Protein AF-A0A2C6DRQ7-F1 (afdb_monomer_lite)

Structure (mmCIF, N/CA/C/O backbone):
data_AF-A0A2C6DRQ7-F1
#
_entry.id   AF-A0A2C6DRQ7-F1
#
loop_
_atom_site.group_PDB
_atom_site.id
_atom_site.type_symbol
_atom_site.label_atom_id
_atom_site.label_alt_id
_atom_site.label_comp_id
_atom_site.label_asym_id
_atom_site.label_entity_id
_atom_site.label_seq_id
_atom_site.pdbx_PDB_ins_code
_atom_site.Cartn_x
_atom_site.Cartn_y
_atom_site.Cartn_z
_atom_site.occupancy
_atom_site.B_iso_or_equiv
_atom_site.auth_seq_id
_atom_site.auth_comp_id
_atom_site.auth_asym_id
_atom_site.auth_atom_id
_atom_site.pdbx_PDB_model_num
ATOM 1 N N . MET A 1 1 ? 2.441 -10.015 -14.790 1.00 48.50 1 MET A N 1
ATOM 2 C CA . MET A 1 1 ? 1.342 -9.070 -14.516 1.00 48.50 1 MET A CA 1
ATOM 3 C C . MET A 1 1 ? 0.712 -9.515 -13.208 1.00 48.50 1 MET A C 1
ATOM 5 O O . MET A 1 1 ? 0.320 -10.672 -13.132 1.00 48.50 1 MET A O 1
ATOM 9 N N . LEU A 1 2 ? 0.750 -8.686 -12.160 1.00 54.59 2 LEU A N 1
ATOM 10 C CA . LEU A 1 2 ? -0.010 -8.953 -10.933 1.00 54.59 2 LEU A CA 1
ATOM 11 C C . LEU A 1 2 ? -1.463 -8.614 -11.282 1.00 54.59 2 LEU A C 1
ATOM 13 O O . LEU A 1 2 ? -1.713 -7.480 -11.676 1.00 54.59 2 LEU A O 1
ATOM 17 N N . ALA A 1 3 ? -2.348 -9.611 -11.298 1.00 59.91 3 ALA A N 1
ATOM 18 C CA . ALA A 1 3 ? -3.683 -9.446 -11.871 1.00 59.91 3 ALA A CA 1
ATOM 19 C C . ALA A 1 3 ? -4.600 -8.645 -10.941 1.00 59.91 3 ALA A C 1
ATOM 21 O O . ALA A 1 3 ? -5.148 -7.658 -11.397 1.00 59.91 3 ALA A O 1
ATOM 22 N N . ASP A 1 4 ? -4.655 -8.988 -9.650 1.00 73.50 4 ASP A N 1
ATOM 23 C CA . ASP A 1 4 ? -5.352 -8.210 -8.624 1.00 73.50 4 ASP A CA 1
ATOM 24 C C . ASP A 1 4 ? -4.737 -8.480 -7.246 1.00 73.50 4 ASP A C 1
ATOM 26 O O . ASP A 1 4 ? -4.349 -9.611 -6.934 1.00 73.50 4 ASP A O 1
ATOM 30 N N . LEU A 1 5 ? -4.632 -7.438 -6.418 1.00 77.00 5 LEU A N 1
ATOM 31 C CA . LEU A 1 5 ? -4.261 -7.558 -5.011 1.00 77.00 5 LEU A CA 1
ATOM 32 C C . LEU A 1 5 ? -5.443 -7.123 -4.146 1.00 77.00 5 LEU A C 1
ATOM 34 O O . LEU A 1 5 ? -5.689 -5.930 -3.993 1.00 77.00 5 LEU A O 1
ATOM 38 N N . ALA A 1 6 ? -6.137 -8.094 -3.560 1.00 82.62 6 ALA A N 1
ATOM 39 C CA . ALA A 1 6 ? -7.294 -7.863 -2.707 1.00 82.62 6 ALA A CA 1
ATOM 40 C C . ALA A 1 6 ? -7.066 -8.423 -1.299 1.00 82.62 6 ALA A C 1
ATOM 42 O O . ALA A 1 6 ? -6.344 -9.402 -1.101 1.00 82.62 6 ALA A O 1
ATOM 43 N N . VAL A 1 7 ? -7.700 -7.783 -0.320 1.00 85.38 7 VAL A N 1
ATOM 44 C CA . VAL A 1 7 ? -7.852 -8.300 1.040 1.00 85.38 7 VAL A CA 1
ATOM 45 C C . VAL A 1 7 ? -9.343 -8.365 1.307 1.00 85.38 7 VAL A C 1
ATOM 47 O O . VAL A 1 7 ? -10.043 -7.372 1.093 1.00 85.38 7 VAL A O 1
ATOM 50 N N . ASP A 1 8 ? -9.795 -9.531 1.752 1.00 89.50 8 ASP A N 1
ATOM 51 C CA . ASP A 1 8 ? -11.173 -9.763 2.169 1.00 89.50 8 ASP A CA 1
ATOM 52 C C . ASP A 1 8 ? -11.621 -8.712 3.198 1.00 89.50 8 ASP A C 1
ATOM 54 O O . ASP A 1 8 ? -10.826 -8.310 4.054 1.00 89.50 8 ASP A O 1
ATOM 58 N N . GLU A 1 9 ? -12.859 -8.230 3.074 1.00 88.69 9 GLU A N 1
ATOM 59 C CA . GLU A 1 9 ? -13.391 -7.107 3.854 1.00 88.69 9 GLU A CA 1
ATOM 60 C C . GLU A 1 9 ? -13.284 -7.335 5.364 1.00 88.69 9 GLU A C 1
ATOM 62 O O . GLU A 1 9 ? -12.866 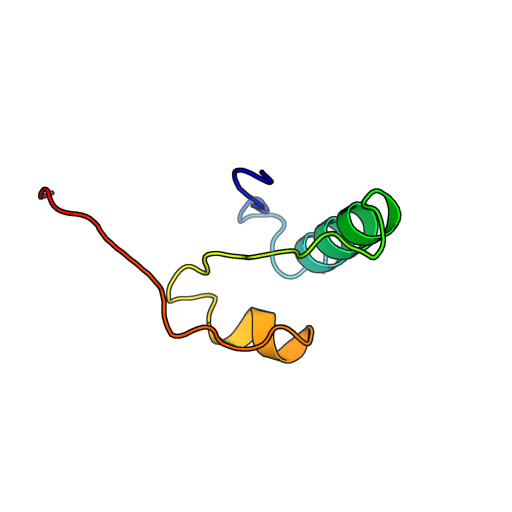-6.418 6.082 1.00 88.69 9 GLU A O 1
ATOM 67 N N . ASP A 1 10 ? -13.522 -8.564 5.830 1.00 95.25 10 ASP A N 1
ATOM 68 C CA . ASP A 1 10 ? -13.444 -8.933 7.250 1.00 95.25 10 ASP A CA 1
ATOM 69 C C . ASP A 1 10 ? -12.008 -8.840 7.802 1.00 95.25 10 ASP A C 1
ATOM 71 O O . ASP A 1 10 ? -11.775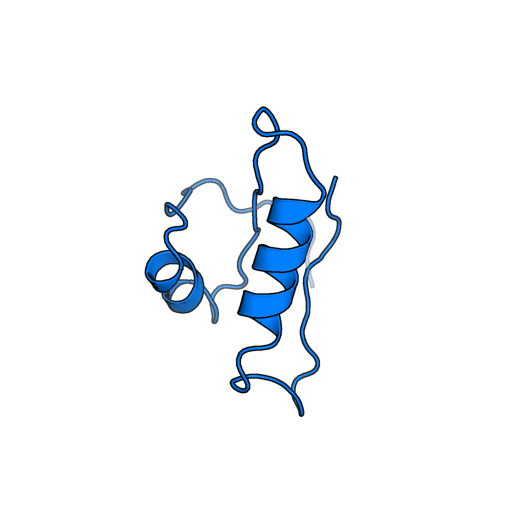 -8.729 9.010 1.00 95.25 10 ASP A O 1
ATOM 75 N N . TYR A 1 11 ? -11.018 -8.832 6.907 1.00 92.75 11 TYR A N 1
ATOM 76 C CA . TYR A 1 11 ? -9.592 -8.824 7.221 1.00 92.75 11 TYR A CA 1
ATOM 77 C C . TYR A 1 11 ? -8.888 -7.511 6.831 1.00 92.75 11 TYR A C 1
ATOM 79 O O . TYR A 1 11 ? -7.672 -7.353 7.022 1.00 92.75 11 TYR A O 1
ATOM 87 N N . GLN A 1 12 ? -9.623 -6.527 6.308 1.00 87.12 12 GLN A N 1
ATOM 88 C CA . GLN A 1 12 ? -9.072 -5.214 5.974 1.00 87.12 12 GLN A CA 1
ATOM 89 C C . GLN A 1 12 ? -8.632 -4.432 7.222 1.00 87.12 12 GLN A C 1
ATOM 91 O O . GLN A 1 12 ? -8.974 -4.745 8.357 1.00 87.12 12 GLN A O 1
ATOM 96 N N . LYS A 1 13 ? -7.824 -3.381 7.015 1.00 86.12 13 LYS A N 1
ATOM 97 C CA . LYS A 1 13 ? -7.286 -2.488 8.070 1.00 86.12 13 LYS A CA 1
ATOM 98 C C . LYS A 1 13 ? -6.355 -3.155 9.099 1.00 86.12 13 LYS A C 1
ATOM 100 O O . LYS A 1 13 ? -5.824 -2.467 9.961 1.00 86.12 13 LYS A O 1
ATOM 105 N N . GLN A 1 14 ? -6.040 -4.441 8.939 1.00 93.81 14 GLN A N 1
ATOM 106 C CA . GLN A 1 14 ? -5.079 -5.177 9.779 1.00 93.81 14 GLN A CA 1
ATOM 107 C C . GLN A 1 14 ? -3.634 -5.150 9.235 1.00 93.81 14 GLN A C 1
ATOM 109 O O . GLN A 1 14 ? -2.750 -5.842 9.728 1.00 93.81 14 GLN A O 1
ATOM 114 N N . GLY A 1 15 ? -3.368 -4.373 8.179 1.00 89.88 15 GLY A N 1
ATOM 115 C CA . GLY A 1 15 ? -2.039 -4.272 7.560 1.00 89.88 15 GLY A CA 1
ATOM 116 C C . GLY A 1 15 ? -1.696 -5.379 6.553 1.00 89.88 15 GLY A C 1
ATOM 117 O O . GLY A 1 15 ? -0.609 -5.350 5.976 1.00 89.88 15 GLY A O 1
ATOM 118 N N . ILE A 1 16 ? -2.621 -6.302 6.274 1.00 91.81 16 ILE A N 1
ATOM 119 C CA . ILE A 1 16 ? -2.422 -7.423 5.339 1.00 91.81 16 ILE A CA 1
ATOM 120 C C . ILE A 1 16 ? -2.050 -6.931 3.935 1.00 91.81 16 ILE A C 1
ATOM 122 O O . ILE A 1 16 ? -1.056 -7.386 3.377 1.00 91.81 16 ILE A O 1
ATOM 126 N N . GLY A 1 17 ? -2.766 -5.940 3.391 1.00 87.50 17 GLY A N 1
ATOM 127 C CA . GLY A 1 17 ? -2.479 -5.393 2.056 1.00 87.50 17 GLY A CA 1
ATOM 128 C C . GLY A 1 17 ? -1.050 -4.855 1.934 1.00 87.50 17 GLY A C 1
ATOM 129 O O . GLY A 1 17 ? -0.338 -5.157 0.978 1.00 87.50 17 GLY A O 1
ATOM 130 N N . LYS A 1 18 ? -0.573 -4.155 2.970 1.00 87.94 18 LYS A N 1
ATOM 131 C CA . LYS A 1 18 ? 0.813 -3.675 3.057 1.00 87.94 18 LYS A CA 1
ATOM 132 C C . LYS A 1 18 ? 1.815 -4.830 3.085 1.00 87.94 18 LYS A C 1
ATOM 134 O O . LYS A 1 18 ? 2.872 -4.736 2.461 1.00 87.94 18 LYS A O 1
ATOM 139 N N . GLN A 1 19 ? 1.503 -5.909 3.799 1.00 91.81 19 GLN A N 1
ATOM 140 C CA . GLN A 1 19 ? 2.375 -7.078 3.859 1.00 91.81 19 GLN A CA 1
ATOM 141 C C . GLN A 1 19 ? 2.434 -7.814 2.518 1.00 91.81 19 GLN A C 1
ATOM 143 O O . GLN A 1 19 ? 3.522 -8.181 2.081 1.00 91.81 19 GLN A O 1
ATOM 148 N N . LEU A 1 20 ? 1.306 -7.957 1.822 1.00 88.38 20 LEU A N 1
ATOM 149 C CA . LEU A 1 20 ? 1.274 -8.558 0.490 1.00 88.38 20 LEU A CA 1
ATOM 150 C C . LEU A 1 20 ? 2.116 -7.759 -0.521 1.00 88.38 20 LEU A C 1
ATOM 152 O O . LEU A 1 20 ? 2.870 -8.352 -1.297 1.00 88.38 20 LEU A O 1
ATOM 156 N N . ILE A 1 21 ? 2.067 -6.422 -0.469 1.00 86.06 21 ILE A N 1
ATOM 157 C CA . ILE A 1 21 ? 2.926 -5.552 -1.293 1.00 86.06 21 ILE A CA 1
ATOM 158 C C . ILE A 1 21 ? 4.407 -5.808 -0.986 1.00 86.06 21 ILE A C 1
ATOM 160 O O . ILE A 1 21 ? 5.197 -6.012 -1.908 1.00 86.06 21 ILE A O 1
ATOM 164 N N . ARG A 1 22 ? 4.788 -5.865 0.296 1.00 88.12 22 ARG A N 1
ATOM 165 C CA . ARG A 1 22 ? 6.176 -6.134 0.716 1.00 88.12 22 ARG A CA 1
ATOM 166 C C . ARG A 1 22 ? 6.680 -7.495 0.247 1.00 88.12 22 ARG A C 1
ATOM 168 O O . ARG A 1 22 ? 7.793 -7.593 -0.260 1.00 88.12 22 ARG A O 1
ATOM 175 N N . GLU A 1 23 ? 5.881 -8.545 0.407 1.00 89.38 23 GLU A N 1
ATOM 176 C CA . GLU A 1 23 ? 6.258 -9.885 -0.054 1.00 89.38 23 GLU A CA 1
ATOM 177 C C . GLU A 1 23 ? 6.362 -9.954 -1.580 1.00 89.38 23 GLU A C 1
ATOM 179 O O . GLU A 1 23 ? 7.233 -10.645 -2.107 1.00 89.38 23 GLU A O 1
ATOM 184 N N . THR A 1 24 ? 5.539 -9.182 -2.293 1.00 86.44 24 THR A N 1
ATOM 185 C CA . THR A 1 24 ? 5.660 -9.032 -3.747 1.00 86.44 24 THR A CA 1
ATOM 186 C C . THR A 1 24 ? 6.980 -8.353 -4.116 1.00 86.44 24 THR A C 1
ATOM 188 O O . THR A 1 24 ? 7.715 -8.885 -4.944 1.00 86.44 24 THR A O 1
ATOM 191 N N . GLN A 1 25 ? 7.333 -7.239 -3.465 1.00 84.62 25 GLN A N 1
ATOM 192 C CA . GLN A 1 25 ? 8.599 -6.525 -3.691 1.00 84.62 25 GLN A CA 1
ATOM 193 C C . GLN A 1 25 ? 9.826 -7.419 -3.473 1.00 84.62 25 GLN A C 1
ATOM 195 O O . GLN A 1 25 ? 10.751 -7.383 -4.273 1.00 84.62 25 GLN A O 1
ATOM 200 N N . LYS A 1 26 ? 9.814 -8.277 -2.446 1.00 86.50 26 LYS A N 1
ATOM 201 C CA . LYS A 1 26 ? 10.915 -9.220 -2.170 1.00 86.50 26 LYS A CA 1
ATOM 202 C C . LYS A 1 26 ? 11.130 -10.270 -3.265 1.00 86.50 26 LYS A C 1
ATOM 204 O O . LYS A 1 26 ? 12.203 -10.861 -3.333 1.00 86.50 26 LYS A O 1
ATOM 209 N N . ARG A 1 27 ? 10.096 -10.578 -4.052 1.00 86.19 27 ARG A N 1
ATOM 210 C CA . ARG A 1 27 ? 10.093 -11.691 -5.020 1.00 86.19 27 ARG A CA 1
ATOM 211 C C . ARG A 1 27 ? 10.271 -11.234 -6.465 1.00 86.19 27 ARG A C 1
ATOM 213 O O . ARG A 1 27 ? 10.493 -12.072 -7.338 1.00 86.19 27 ARG A O 1
ATOM 220 N N . ILE A 1 28 ? 10.158 -9.936 -6.729 1.00 84.81 28 ILE A N 1
ATOM 221 C CA . ILE A 1 28 ? 10.399 -9.352 -8.050 1.00 84.81 28 ILE A CA 1
ATOM 222 C C . ILE A 1 28 ? 11.836 -8.831 -8.144 1.00 84.81 28 ILE A C 1
ATOM 224 O O . ILE A 1 28 ? 12.464 -8.526 -7.137 1.00 84.81 28 ILE A O 1
ATOM 228 N N . LYS A 1 29 ? 12.371 -8.744 -9.365 1.00 80.19 29 LYS A N 1
ATOM 229 C CA . LYS A 1 29 ? 13.675 -8.108 -9.608 1.00 80.19 29 LYS A CA 1
ATOM 230 C C . LYS A 1 29 ? 13.542 -6.590 -9.470 1.00 80.19 29 LYS A C 1
ATOM 232 O O . LYS A 1 29 ? 12.490 -6.052 -9.803 1.00 80.19 29 LYS A O 1
ATOM 237 N N . ASP A 1 30 ? 14.621 -5.900 -9.109 1.00 76.62 30 ASP A N 1
ATOM 238 C CA . ASP A 1 30 ? 14.636 -4.434 -8.922 1.00 76.62 30 ASP A CA 1
ATOM 239 C C . ASP A 1 30 ? 14.216 -3.635 -10.169 1.00 76.62 30 ASP A C 1
ATOM 241 O O . ASP A 1 30 ? 13.761 -2.498 -10.074 1.00 76.62 30 ASP A O 1
ATOM 245 N N . SER A 1 31 ? 14.337 -4.226 -11.360 1.00 81.50 31 SER A N 1
ATOM 246 C CA . SER A 1 31 ? 13.882 -3.620 -12.615 1.00 81.50 31 SER A CA 1
ATOM 247 C C . SER A 1 31 ? 12.368 -3.720 -12.844 1.00 81.50 31 SER A C 1
ATOM 249 O O . SER A 1 31 ? 11.847 -3.130 -13.795 1.00 81.50 31 SER A O 1
ATOM 251 N N . CYS A 1 32 ? 11.643 -4.465 -12.008 1.00 77.94 32 CYS A N 1
ATOM 252 C CA . CYS A 1 32 ? 10.199 -4.619 -12.100 1.00 77.94 32 CYS A CA 1
ATOM 253 C C . CYS A 1 32 ? 9.482 -3.489 -11.356 1.00 77.94 32 CYS A C 1
ATOM 255 O O . CYS A 1 32 ? 9.804 -3.162 -10.219 1.00 77.94 32 CYS A O 1
ATOM 257 N N . ARG A 1 33 ? 8.439 -2.935 -11.981 1.00 75.88 33 ARG A N 1
ATOM 258 C CA . ARG A 1 33 ? 7.539 -1.976 -11.331 1.00 75.88 33 ARG A CA 1
ATOM 259 C C . ARG A 1 33 ? 6.258 -2.658 -10.877 1.00 75.88 33 ARG A C 1
ATOM 261 O O . ARG A 1 33 ? 5.730 -3.523 -11.575 1.00 75.88 33 ARG A O 1
ATOM 268 N N . ILE A 1 34 ? 5.741 -2.208 -9.738 1.00 77.81 34 ILE A N 1
ATOM 269 C CA . ILE A 1 34 ? 4.398 -2.543 -9.266 1.00 77.81 34 ILE A CA 1
ATOM 270 C C . ILE A 1 34 ? 3.480 -1.392 -9.667 1.00 77.81 34 ILE A C 1
ATOM 272 O O . ILE A 1 34 ? 3.716 -0.247 -9.292 1.00 77.81 34 ILE A O 1
ATOM 276 N N . VAL A 1 35 ? 2.446 -1.706 -10.440 1.00 77.56 35 VAL A N 1
ATOM 277 C CA . VAL A 1 35 ? 1.374 -0.775 -10.799 1.00 77.56 35 VAL A CA 1
ATOM 278 C C . VAL A 1 35 ? 0.101 -1.303 -10.158 1.00 77.56 35 VAL A C 1
ATOM 280 O O . VAL A 1 35 ? -0.207 -2.484 -10.309 1.00 77.56 35 VAL A O 1
ATOM 283 N N . LEU A 1 36 ? -0.606 -0.444 -9.428 1.00 75.06 36 LEU A N 1
ATOM 284 C CA . LEU A 1 36 ? -1.880 -0.767 -8.794 1.00 75.06 36 LEU A CA 1
ATOM 285 C C . LEU A 1 36 ? -2.973 0.088 -9.426 1.00 75.06 36 LEU A C 1
ATOM 287 O O . LEU A 1 36 ? -2.807 1.298 -9.579 1.00 75.06 36 LEU A O 1
ATOM 291 N N . LEU A 1 37 ? -4.082 -0.551 -9.784 1.00 73.44 37 LEU A N 1
ATOM 292 C CA . LEU 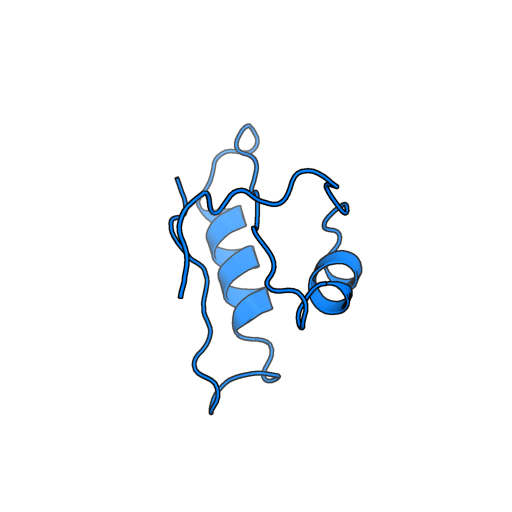A 1 37 ? -5.312 0.133 -10.158 1.00 73.44 37 LEU A CA 1
ATOM 293 C C . LEU A 1 37 ? -6.169 0.220 -8.898 1.00 73.44 37 LEU A C 1
ATOM 295 O O . LEU A 1 37 ? -6.750 -0.769 -8.463 1.00 73.44 37 LEU A O 1
ATOM 299 N N . ALA A 1 38 ? -6.166 1.390 -8.265 1.00 72.06 38 ALA A N 1
ATOM 300 C CA . ALA A 1 38 ? -6.940 1.615 -7.057 1.00 72.06 38 ALA A CA 1
ATOM 301 C C . ALA A 1 38 ? -8.416 1.834 -7.409 1.00 72.06 38 ALA A C 1
ATOM 303 O O . ALA A 1 38 ? -8.744 2.597 -8.319 1.00 72.06 38 ALA A O 1
ATOM 304 N N . ALA A 1 39 ? -9.309 1.197 -6.653 1.00 74.31 39 ALA A N 1
ATOM 305 C CA . ALA A 1 39 ? -10.702 1.617 -6.617 1.00 74.31 39 ALA A CA 1
ATOM 306 C C . ALA A 1 39 ? -10.801 3.033 -5.999 1.00 74.31 39 ALA A C 1
ATOM 308 O O . ALA A 1 39 ? -9.955 3.393 -5.174 1.00 74.31 39 ALA A O 1
ATOM 309 N N . PRO A 1 40 ? -11.829 3.840 -6.336 1.00 72.94 40 PRO A N 1
ATOM 310 C CA . PRO A 1 40 ? -11.936 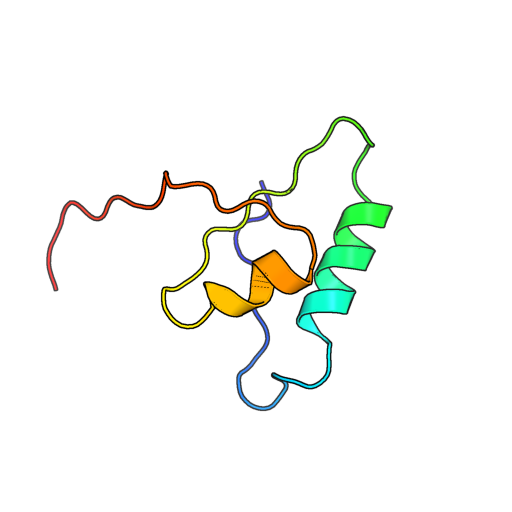5.228 -5.868 1.00 72.94 40 PRO A CA 1
ATOM 311 C C . PRO A 1 40 ? -11.871 5.388 -4.342 1.00 72.94 40 PRO A C 1
ATOM 313 O O . PRO A 1 40 ? -11.324 6.365 -3.839 1.00 72.94 40 PRO A O 1
ATOM 316 N N . ASN A 1 41 ? -12.384 4.403 -3.602 1.00 75.69 41 ASN A N 1
ATOM 317 C CA . ASN A 1 41 ? -12.377 4.364 -2.138 1.00 75.69 41 ASN A CA 1
ATOM 318 C C . ASN A 1 41 ? -10.991 4.084 -1.519 1.00 75.69 41 ASN A C 1
ATOM 320 O O . ASN A 1 41 ? -10.838 4.200 -0.305 1.00 75.69 41 ASN A O 1
ATOM 324 N N . ALA A 1 42 ? -9.993 3.718 -2.327 1.00 73.44 42 ALA A N 1
ATOM 325 C CA . ALA A 1 42 ? -8.633 3.397 -1.901 1.00 73.44 42 ALA A CA 1
ATOM 326 C C . ALA A 1 42 ? -7.589 4.420 -2.389 1.00 73.44 42 ALA A C 1
ATOM 328 O O . ALA A 1 42 ? -6.391 4.217 -2.180 1.00 73.44 42 ALA A O 1
ATOM 329 N N . ASN A 1 43 ? -8.015 5.528 -3.008 1.00 73.81 43 ASN A N 1
ATOM 330 C CA . ASN A 1 43 ? -7.106 6.547 -3.546 1.00 73.81 43 ASN A CA 1
ATOM 331 C C . ASN A 1 43 ? -6.186 7.168 -2.485 1.00 73.81 43 ASN A C 1
ATOM 333 O O . ASN A 1 43 ? -5.029 7.444 -2.785 1.00 73.81 43 ASN A O 1
ATOM 337 N N . ASP A 1 44 ? -6.656 7.313 -1.244 1.00 79.25 44 ASP A N 1
ATOM 338 C CA . ASP A 1 44 ? -5.857 7.889 -0.151 1.00 79.25 44 ASP A CA 1
ATOM 339 C C . ASP A 1 44 ? -4.959 6.854 0.548 1.00 79.25 44 ASP A C 1
ATOM 341 O O . ASP A 1 44 ? -4.032 7.206 1.280 1.00 79.25 44 ASP A O 1
ATOM 345 N N . TYR A 1 45 ? -5.197 5.559 0.317 1.00 79.00 45 TYR A N 1
ATOM 346 C CA . TYR A 1 45 ? -4.473 4.477 0.987 1.00 79.00 45 TYR A CA 1
ATOM 347 C C . TYR A 1 45 ? -3.049 4.294 0.442 1.00 79.00 45 TYR A C 1
ATOM 349 O O . TYR A 1 45 ? -2.091 4.163 1.207 1.00 79.00 45 TYR A O 1
ATOM 357 N N . TYR A 1 46 ? -2.892 4.279 -0.883 1.00 77.75 46 TYR A N 1
ATOM 358 C CA . TYR A 1 46 ? -1.614 3.976 -1.536 1.00 77.75 46 TYR A CA 1
ATOM 359 C C . TYR A 1 46 ? -0.563 5.098 -1.472 1.00 77.75 46 TYR A C 1
ATOM 361 O O . TYR A 1 46 ? 0.616 4.763 -1.305 1.00 77.75 46 TYR A O 1
ATOM 369 N N . PRO A 1 47 ? -0.921 6.399 -1.509 1.00 80.56 47 PRO A N 1
ATOM 370 C CA . PRO A 1 47 ? 0.039 7.481 -1.292 1.00 80.56 47 PRO A CA 1
ATOM 371 C C . PRO A 1 47 ? 0.779 7.362 0.045 1.00 80.56 47 PRO A C 1
ATOM 373 O O . PRO A 1 47 ? 1.995 7.536 0.100 1.00 80.56 47 PRO A O 1
ATOM 376 N N . ALA A 1 48 ? 0.087 6.947 1.113 1.00 81.31 48 ALA A N 1
ATOM 377 C CA . ALA A 1 48 ? 0.698 6.706 2.424 1.00 81.31 48 ALA A CA 1
ATOM 378 C C . ALA A 1 48 ? 1.711 5.538 2.434 1.00 81.31 48 ALA A C 1
ATOM 380 O O . ALA A 1 48 ? 2.489 5.389 3.379 1.00 81.31 48 ALA A O 1
ATOM 381 N N . LEU A 1 49 ? 1.712 4.696 1.396 1.00 78.94 49 LEU A N 1
ATOM 382 C CA . LEU A 1 49 ? 2.654 3.593 1.202 1.00 78.94 49 LEU A CA 1
ATOM 383 C C . LEU A 1 49 ? 3.782 3.930 0.212 1.00 78.94 49 LEU A C 1
ATOM 385 O O . LEU A 1 49 ? 4.587 3.050 -0.092 1.00 78.94 49 LEU A O 1
ATOM 389 N N . GLY A 1 50 ? 3.861 5.178 -0.263 1.00 80.00 50 GLY A N 1
ATOM 390 C CA . GLY A 1 50 ? 4.888 5.635 -1.203 1.00 80.00 50 GLY A CA 1
ATOM 391 C C . GLY A 1 50 ? 4.570 5.347 -2.671 1.00 80.00 50 GLY A C 1
ATOM 392 O O . GLY A 1 50 ? 5.466 5.423 -3.506 1.00 80.00 50 GLY A O 1
ATOM 393 N N . PHE A 1 51 ? 3.320 5.006 -2.998 1.00 80.50 51 PHE A N 1
ATOM 394 C CA . PHE A 1 51 ? 2.883 4.959 -4.391 1.00 80.50 51 PHE A CA 1
ATOM 395 C C . PHE A 1 51 ? 2.638 6.373 -4.902 1.00 80.50 51 PHE A C 1
ATOM 397 O O . PHE A 1 51 ? 1.977 7.183 -4.253 1.00 80.50 51 PHE A O 1
ATOM 404 N N . GLU A 1 52 ? 3.130 6.648 -6.102 1.00 78.38 52 GLU A N 1
ATOM 405 C CA . GLU A 1 52 ? 2.796 7.870 -6.816 1.00 78.38 52 GLU A CA 1
ATOM 406 C C . GLU A 1 52 ? 1.415 7.724 -7.458 1.00 78.38 52 GLU A C 1
ATOM 408 O O . GLU A 1 52 ? 1.099 6.697 -8.068 1.00 78.38 52 GLU A O 1
ATOM 413 N N . SER A 1 53 ? 0.585 8.760 -7.323 1.00 71.19 53 SER A N 1
ATOM 414 C CA . SER A 1 53 ? -0.697 8.805 -8.018 1.00 71.19 53 SER A CA 1
ATOM 415 C C . SER A 1 53 ? -0.440 8.874 -9.519 1.00 71.19 53 SER A C 1
ATOM 417 O O . SER A 1 53 ? 0.185 9.811 -10.017 1.00 71.19 53 SER A O 1
ATOM 419 N N . ASN A 1 54 ? -0.914 7.868 -10.248 1.00 68.19 54 ASN A N 1
ATOM 420 C CA . ASN A 1 54 ? -0.871 7.862 -11.698 1.00 68.19 54 ASN A CA 1
ATOM 421 C C . ASN A 1 54 ? -2.270 8.227 -12.222 1.00 68.19 54 ASN A C 1
ATOM 423 O O . ASN A 1 54 ? -3.190 7.428 -12.054 1.00 68.19 54 ASN A O 1
ATOM 427 N N . PRO A 1 55 ? -2.452 9.377 -12.898 1.00 62.19 55 PRO A N 1
ATOM 428 C CA . PRO A 1 55 ? -3.758 9.822 -13.399 1.00 62.19 55 PRO A CA 1
ATOM 429 C C . PRO A 1 55 ? -4.335 8.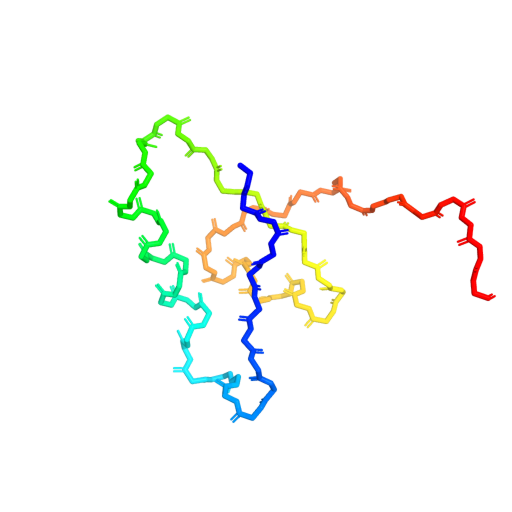934 -14.515 1.00 62.19 55 PRO A C 1
ATOM 431 O O . PRO A 1 55 ? -5.438 9.176 -14.998 1.00 62.19 55 PRO A O 1
ATOM 434 N N . ARG A 1 56 ? -3.609 7.900 -14.957 1.00 60.78 56 ARG A N 1
ATOM 435 C CA . ARG A 1 56 ? -4.077 6.939 -15.960 1.00 60.78 56 ARG A CA 1
ATOM 436 C C . ARG A 1 56 ? -4.871 5.799 -15.304 1.00 60.78 56 ARG A C 1
ATOM 438 O O . ARG A 1 56 ? 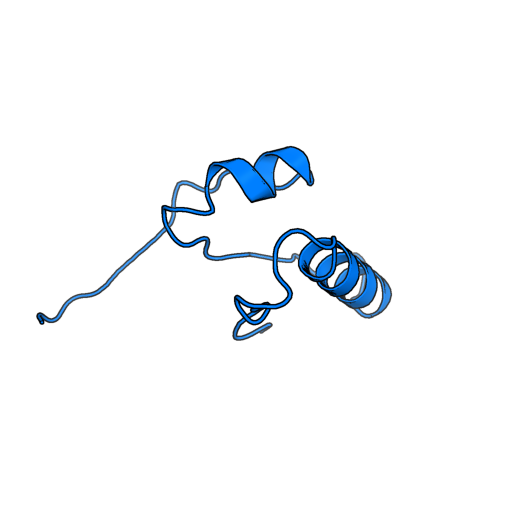-4.368 4.685 -15.193 1.00 60.78 56 ARG A O 1
ATOM 445 N N . GLY A 1 57 ? -6.117 6.061 -14.914 1.00 57.84 57 GLY A N 1
ATOM 446 C CA . GLY A 1 57 ? -7.130 5.031 -14.628 1.00 57.84 57 GLY A CA 1
ATOM 447 C C . GLY A 1 57 ? -8.540 5.597 -14.855 1.00 57.84 57 GLY A C 1
ATOM 448 O O . GLY A 1 57 ? -8.830 6.663 -14.331 1.00 57.84 57 GLY A O 1
ATOM 449 N N . GLY A 1 58 ? -9.451 5.007 -15.642 1.00 47.31 58 GLY A N 1
ATOM 450 C CA . GLY A 1 58 ? -9.452 3.730 -16.372 1.00 47.31 58 GLY A CA 1
ATOM 451 C C . GLY A 1 58 ? -10.352 3.773 -17.625 1.00 47.31 58 GLY A C 1
ATOM 452 O O . GLY A 1 58 ? -10.747 4.853 -18.059 1.00 47.31 58 GLY A O 1
ATOM 453 N N . VAL A 1 59 ? -10.663 2.615 -18.227 1.00 39.97 59 VAL A N 1
ATOM 454 C CA . VAL A 1 59 ? -11.590 2.511 -19.375 1.00 39.97 59 VAL A CA 1
ATOM 455 C C . VAL A 1 59 ? -12.559 1.344 -19.171 1.00 39.97 59 VAL A C 1
ATOM 457 O O . VAL A 1 59 ? -12.139 0.190 -19.144 1.00 39.97 59 VAL A O 1
ATOM 460 N N . LEU A 1 60 ? -13.854 1.657 -19.087 1.00 37.44 60 LEU A N 1
ATOM 461 C CA . LEU A 1 60 ? -14.971 0.731 -19.284 1.00 37.44 60 LEU A CA 1
ATOM 462 C C . LEU A 1 60 ? -15.842 1.326 -20.402 1.00 37.44 60 LEU A C 1
ATOM 464 O O . LEU A 1 60 ? -16.433 2.385 -20.220 1.00 37.44 60 LEU A O 1
ATOM 468 N N . ASN A 1 61 ? -15.884 0.676 -21.568 1.00 33.84 61 ASN A N 1
ATOM 469 C CA . ASN A 1 61 ? -16.589 1.163 -22.767 1.00 33.84 61 ASN A CA 1
ATOM 470 C C . ASN A 1 61 ? -17.985 0.534 -22.954 1.00 33.84 61 ASN A C 1
ATOM 472 O O . ASN A 1 61 ? -18.547 0.608 -24.045 1.00 33.84 61 ASN A O 1
ATOM 476 N N . THR A 1 62 ? -18.548 -0.097 -21.920 1.00 25.55 62 THR A N 1
ATOM 477 C CA . THR A 1 62 ? -19.854 -0.776 -21.996 1.00 25.55 62 THR A CA 1
ATOM 478 C C . THR A 1 62 ? -20.588 -0.745 -20.652 1.00 25.55 62 THR A C 1
ATOM 480 O O . THR A 1 62 ? -19.923 -0.722 -19.617 1.00 25.55 62 THR A O 1
ATOM 483 N N . PRO A 1 63 ? -21.934 -0.713 -20.661 1.00 31.56 63 PRO A N 1
ATOM 484 C CA . PRO A 1 63 ? -22.727 -0.228 -19.536 1.00 31.56 63 PRO A CA 1
ATOM 485 C C . PRO A 1 63 ? -23.090 -1.322 -18.520 1.00 31.56 63 PRO A C 1
ATOM 487 O O . PRO A 1 63 ? -23.053 -2.511 -18.840 1.00 31.56 63 PRO A O 1
ATOM 490 N N . LEU A 1 64 ? -23.478 -0.876 -17.319 1.00 42.09 64 LEU A N 1
ATOM 491 C CA . LEU A 1 64 ? -24.405 -1.583 -16.427 1.00 42.09 64 LEU A CA 1
ATOM 492 C C . LEU A 1 64 ? -25.842 -1.204 -16.796 1.00 42.09 64 LEU A C 1
ATOM 494 O O . LEU A 1 64 ? -26.058 -0.003 -17.086 1.00 42.09 64 LEU A O 1
#

Secondary structure (DSSP, 8-state):
--------GGGTTSSHHHHHHHHHHHHS-TTPPP-----GGGTTTTGGGTPPP-S------S--

Organism: NCBI:txid82979

pLDDT: mean 74.63, std 16.38, range [25.55, 95.25]

Radius of gyration: 13.27 Å; chains: 1; bounding box: 39×22×32 Å

InterPro domains:
  IPR000182 GNAT domain [PF13508] (4-52)
  IPR000182 GNAT domain [PS51186] (1-64)
  IPR016181 Acyl-CoA N-acyltransferase [SSF55729] (2-53)

Sequence (64 aa):
MLADLAVDEDYQKQGIGKQLIRETQKRIKDSCRIVLLAAPNANDYYPALGFESNPRGGVLNTPL

Foldseek 3Di:
DPPAQDDDPVCPPVCVSVVVVVVVVVPDDPPDDDDHDDDPVCQVVVVVVVDDDDPCDDDDPDDD